Protein AF-R5IBI6-F1 (afdb_monomer)

Nearest PDB structures (foldseek):
  5gpe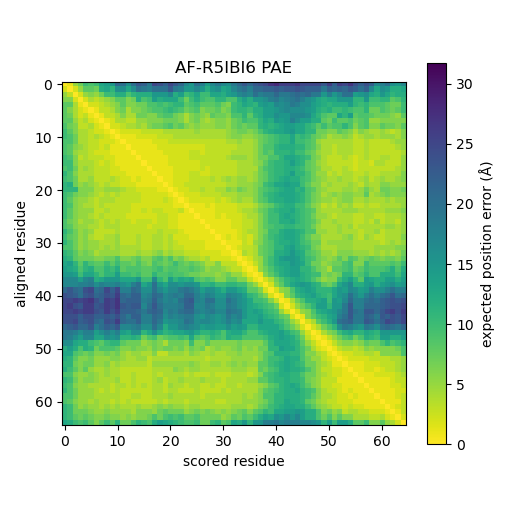-assembly4_G  TM=5.278E-01  e=7.145E+00  Cupriavidus metallidurans CH34
  5gpe-assembly4_H  TM=5.257E-01  e=8.645E+00  Cupriavidus metallidurans CH34
  6lnd-assembly1_K-2  TM=3.824E-01  e=7.614E+00  Vibrio cholerae

pLDDT: mean 72.61, std 13.21, range [39.62, 86.5]

Foldseek 3Di:
DPQQVVQQVDPLLCVLCVVQVHRSSLVVVCLVVVLADQDDDDDPDPRHRRHDHPVSNVVSVVSVD

Radius of gyration: 10.93 Å; Cα contacts (8 Å, |Δi|>4): 56; chains: 1; bounding box: 24×21×26 Å

Sequence (65 aa):
MKYLEGLCEDDAVCFIAYRHHVTPQRLLRGFLAGELSCEGRGGVRSDAPIFLEPNEMEILKAIIQ

Mean predicted aligned error: 8.06 Å

Secondary structure (DSSP, 8-state):
--SHHHHHT-HHHHHHHHHTTS-HHHHHHHHHHT--BSS-----STTSPPB--HHHHHHHHHHH-

Structure (mmCIF, N/CA/C/O backbone):
data_AF-R5IBI6-F1
#
_entry.id   AF-R5IBI6-F1
#
loop_
_atom_site.group_PDB
_atom_site.id
_atom_site.type_symbol
_atom_site.label_atom_id
_atom_site.label_alt_id
_atom_site.label_comp_id
_atom_site.label_asym_id
_atom_site.label_entity_id
_atom_site.label_seq_id
_atom_site.pdbx_PDB_ins_code
_atom_site.Cartn_x
_atom_site.Cartn_y
_atom_site.Cartn_z
_atom_site.occupancy
_atom_site.B_iso_or_equiv
_atom_site.auth_seq_id
_atom_site.auth_comp_id
_atom_site.auth_asym_id
_atom_site.auth_atom_id
_atom_site.pdbx_PDB_model_num
ATOM 1 N N . MET A 1 1 ? 0.118 -10.205 15.589 1.00 44.62 1 MET A N 1
ATOM 2 C CA . MET A 1 1 ? 0.313 -9.883 14.158 1.00 44.62 1 MET A CA 1
ATOM 3 C C . MET A 1 1 ? -0.950 -10.231 13.370 1.00 44.62 1 MET A C 1
ATOM 5 O O . MET A 1 1 ? -0.946 -11.203 12.637 1.00 44.62 1 MET A O 1
ATOM 9 N N . LYS A 1 2 ? -2.055 -9.497 13.572 1.00 49.62 2 LYS A N 1
ATOM 10 C CA . LYS A 1 2 ? -3.369 -9.815 12.969 1.00 49.62 2 LYS A CA 1
ATOM 11 C C . LYS A 1 2 ? -3.956 -8.650 12.155 1.00 49.62 2 LYS A C 1
ATOM 13 O O . LYS A 1 2 ? -5.159 -8.578 11.973 1.00 49.62 2 LYS A O 1
ATOM 18 N N . TYR A 1 3 ? -3.097 -7.725 11.728 1.00 61.06 3 TYR A N 1
ATOM 19 C CA . TYR A 1 3 ? -3.490 -6.522 10.986 1.00 61.06 3 TYR A CA 1
ATOM 20 C C . TYR A 1 3 ? -3.145 -6.625 9.493 1.00 61.06 3 TYR A C 1
ATOM 22 O O . TYR A 1 3 ? -3.837 -6.056 8.668 1.00 61.06 3 TYR A O 1
ATOM 30 N N . LEU A 1 4 ? -2.128 -7.410 9.119 1.00 62.97 4 LEU A N 1
ATOM 31 C CA . LEU A 1 4 ? -1.626 -7.452 7.742 1.00 62.97 4 LEU A CA 1
ATOM 32 C C . LEU A 1 4 ? -2.570 -8.112 6.732 1.00 62.97 4 LEU A C 1
ATOM 34 O O . LEU A 1 4 ? -2.578 -7.692 5.582 1.00 62.97 4 LEU A O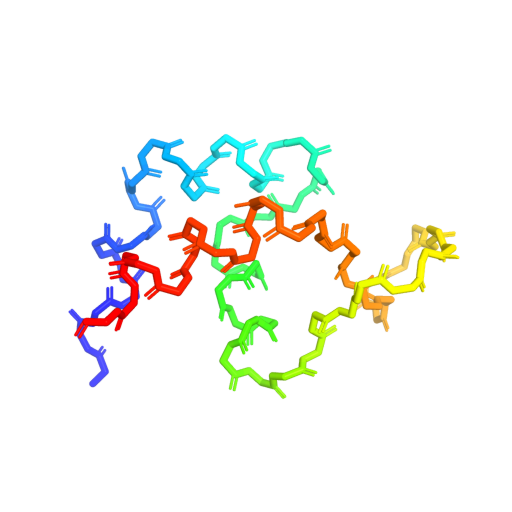 1
ATOM 38 N N . GLU A 1 5 ? -3.348 -9.123 7.128 1.00 66.94 5 GLU A N 1
ATOM 39 C CA . GLU A 1 5 ? -4.284 -9.787 6.207 1.00 66.94 5 GLU A CA 1
ATOM 40 C C . GLU A 1 5 ? -5.414 -8.845 5.779 1.00 66.94 5 GLU A C 1
ATOM 42 O O . GLU A 1 5 ? -5.634 -8.699 4.584 1.00 66.94 5 GLU A O 1
ATOM 47 N N . GLY A 1 6 ? -6.030 -8.118 6.720 1.00 68.88 6 GLY A N 1
ATOM 48 C CA . GLY A 1 6 ? -7.071 -7.136 6.391 1.00 68.88 6 GLY A CA 1
ATOM 49 C C . GLY A 1 6 ? -6.544 -5.944 5.586 1.00 68.88 6 GLY A C 1
ATOM 50 O O . GLY A 1 6 ? -7.240 -5.429 4.723 1.00 68.88 6 GLY A O 1
ATOM 51 N N . LEU A 1 7 ? -5.284 -5.551 5.804 1.00 73.69 7 LEU A N 1
ATOM 52 C CA . LEU A 1 7 ? -4.623 -4.514 5.005 1.00 73.69 7 LEU A CA 1
ATOM 53 C C . LEU A 1 7 ? -4.301 -4.986 3.579 1.00 73.69 7 LEU A C 1
ATOM 55 O O . LEU A 1 7 ? -4.249 -4.171 2.668 1.00 73.69 7 LEU A O 1
ATOM 59 N N . CYS A 1 8 ? -4.064 -6.284 3.358 1.00 75.06 8 CYS A N 1
ATOM 60 C CA . CYS A 1 8 ? -3.832 -6.812 2.009 1.00 75.06 8 CYS A CA 1
ATOM 61 C C . CYS A 1 8 ? -5.099 -6.804 1.149 1.00 75.06 8 CYS A C 1
ATOM 63 O O . CYS A 1 8 ? -4.980 -6.772 -0.073 1.00 75.06 8 CYS A O 1
ATOM 65 N N . GLU A 1 9 ? -6.275 -6.858 1.775 1.00 78.00 9 GLU A N 1
ATOM 66 C CA . GLU A 1 9 ? -7.580 -6.814 1.106 1.00 78.00 9 GLU A CA 1
ATOM 67 C C . GLU A 1 9 ? -8.074 -5.380 0.863 1.00 78.00 9 GLU A C 1
ATOM 69 O O . GLU A 1 9 ? -9.092 -5.194 0.203 1.00 78.00 9 GLU A O 1
ATOM 74 N N . ASP A 1 10 ? -7.359 -4.367 1.362 1.00 86.12 10 ASP A N 1
ATOM 75 C CA . ASP A 1 10 ? -7.709 -2.967 1.147 1.00 86.12 10 ASP A CA 1
ATOM 76 C C . ASP A 1 10 ? -7.477 -2.558 -0.318 1.00 86.12 10 ASP A C 1
ATOM 78 O O . ASP A 1 10 ? -6.402 -2.783 -0.891 1.00 86.12 10 ASP A O 1
ATOM 82 N N . ASP A 1 11 ? -8.489 -1.929 -0.921 1.00 85.00 11 ASP A N 1
ATOM 83 C CA . ASP A 1 11 ? -8.470 -1.510 -2.324 1.00 85.00 11 ASP A CA 1
ATOM 84 C C . ASP A 1 11 ? -7.293 -0.577 -2.636 1.00 85.00 11 ASP A C 1
ATOM 86 O O . ASP A 1 11 ? -6.687 -0.678 -3.706 1.00 85.00 11 ASP A O 1
ATOM 90 N N . ALA A 1 12 ? -6.921 0.309 -1.708 1.00 85.44 12 ALA A N 1
ATOM 91 C CA . ALA A 1 12 ? -5.825 1.242 -1.918 1.00 85.44 12 ALA A CA 1
ATOM 92 C C . ALA A 1 12 ? -4.465 0.534 -1.847 1.00 85.44 12 ALA A C 1
ATOM 94 O O . ALA A 1 12 ? -3.592 0.795 -2.678 1.00 85.44 12 ALA A O 1
ATOM 95 N N . VAL A 1 13 ? -4.294 -0.415 -0.921 1.00 83.94 13 VAL A N 1
ATOM 96 C CA . VAL A 1 13 ? -3.075 -1.239 -0.834 1.00 83.94 13 VAL A CA 1
ATOM 97 C C . VAL A 1 13 ? -2.930 -2.106 -2.084 1.00 83.94 13 VAL A C 1
ATOM 99 O O . VAL A 1 13 ? -1.845 -2.165 -2.667 1.00 83.94 13 VAL A O 1
ATOM 102 N N . CYS A 1 14 ? -4.018 -2.735 -2.536 1.00 84.75 14 CYS A N 1
ATOM 103 C CA . CYS A 1 14 ? -4.039 -3.510 -3.775 1.00 84.75 14 CYS A CA 1
ATOM 104 C C . CYS A 1 14 ? -3.735 -2.645 -5.003 1.00 84.75 14 CYS A C 1
ATOM 106 O O . CYS A 1 14 ? -2.949 -3.058 -5.857 1.00 84.75 14 CYS A O 1
ATOM 108 N N . PHE A 1 15 ? -4.292 -1.435 -5.078 1.00 86.50 15 PHE A N 1
ATOM 109 C CA . PHE A 1 15 ? -4.046 -0.502 -6.175 1.00 86.50 15 PHE A CA 1
ATOM 110 C C . PHE A 1 15 ? -2.578 -0.056 -6.244 1.00 86.50 15 PHE A C 1
ATOM 112 O O . PHE A 1 15 ? -1.969 -0.096 -7.315 1.00 86.50 15 PHE A O 1
ATOM 119 N N . ILE A 1 16 ? -1.983 0.303 -5.102 1.00 85.25 16 ILE A N 1
ATOM 120 C CA . ILE A 1 16 ? -0.566 0.685 -5.010 1.00 85.25 16 ILE A CA 1
ATOM 121 C C . ILE A 1 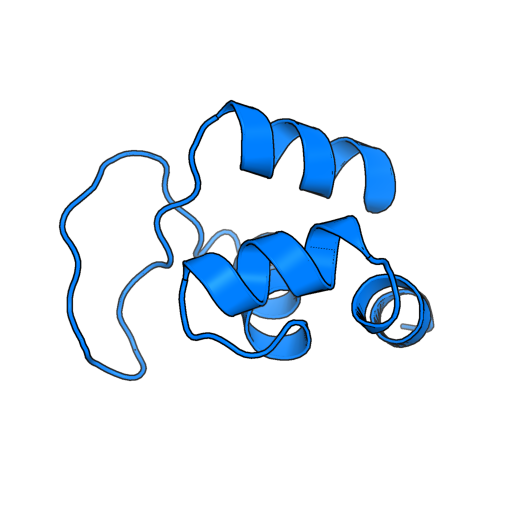16 ? 0.320 -0.517 -5.364 1.00 85.25 16 ILE A C 1
ATOM 123 O O . ILE A 1 16 ? 1.228 -0.412 -6.188 1.00 85.25 16 ILE A O 1
ATOM 127 N N . ALA A 1 17 ? 0.031 -1.694 -4.807 1.00 84.94 17 ALA A N 1
ATOM 128 C CA . ALA A 1 17 ? 0.784 -2.910 -5.099 1.00 84.94 17 ALA A CA 1
ATOM 129 C C . ALA A 1 17 ? 0.735 -3.270 -6.594 1.00 84.94 17 ALA A C 1
ATOM 131 O O . ALA A 1 17 ? 1.770 -3.566 -7.195 1.00 84.94 17 ALA A O 1
ATOM 132 N N . TYR A 1 18 ? -0.442 -3.159 -7.215 1.00 84.75 18 TYR A N 1
ATOM 133 C CA . TYR A 1 18 ? -0.633 -3.370 -8.648 1.00 84.75 18 TYR A CA 1
ATOM 134 C C . TYR A 1 18 ? 0.167 -2.371 -9.490 1.00 84.75 18 TYR A C 1
ATOM 136 O O . TYR A 1 18 ? 0.853 -2.773 -10.430 1.00 84.75 18 TYR A O 1
ATOM 144 N N . ARG A 1 19 ? 0.137 -1.084 -9.125 1.00 85.19 19 ARG A N 1
ATOM 145 C CA . ARG A 1 19 ? 0.881 -0.012 -9.806 1.00 85.19 19 ARG A CA 1
ATOM 146 C C . ARG A 1 19 ? 2.393 -0.238 -9.773 1.00 85.19 19 ARG A C 1
ATOM 148 O O . ARG A 1 19 ? 3.072 0.055 -10.753 1.00 85.19 19 ARG A O 1
ATOM 155 N N . HIS A 1 20 ? 2.902 -0.812 -8.685 1.00 81.19 20 HIS A N 1
ATOM 156 C CA . HIS A 1 20 ? 4.320 -1.146 -8.517 1.00 81.19 20 HIS A CA 1
ATOM 157 C C . HIS A 1 20 ? 4.674 -2.580 -8.939 1.00 81.19 20 HIS A C 1
ATOM 159 O O . HIS A 1 20 ? 5.818 -3.000 -8.777 1.00 81.19 20 HIS A O 1
ATOM 165 N N . HIS A 1 21 ? 3.721 -3.339 -9.497 1.00 80.31 21 HIS A N 1
ATOM 166 C CA . HIS A 1 21 ? 3.876 -4.753 -9.872 1.00 80.31 21 HIS A CA 1
ATOM 167 C C . HIS A 1 21 ? 4.405 -5.650 -8.737 1.00 80.31 21 HIS A C 1
ATOM 169 O O . HIS A 1 21 ? 5.128 -6.624 -8.966 1.00 80.31 21 HIS A O 1
ATOM 175 N N . VAL A 1 22 ? 4.034 -5.334 -7.499 1.00 81.94 22 VAL A N 1
ATOM 176 C CA . VAL A 1 22 ? 4.368 -6.114 -6.305 1.00 81.94 22 VAL A CA 1
ATOM 177 C C . VAL A 1 22 ? 3.108 -6.713 -5.695 1.00 81.94 22 VAL A C 1
ATOM 179 O O . VAL A 1 22 ? 1.988 -6.325 -6.009 1.00 81.94 22 VAL A O 1
ATOM 182 N N . THR A 1 23 ? 3.275 -7.684 -4.801 1.00 84.62 23 THR A N 1
ATOM 183 C CA . THR A 1 23 ? 2.145 -8.191 -4.019 1.00 84.62 23 THR A CA 1
ATOM 184 C C . THR A 1 23 ? 1.842 -7.245 -2.847 1.00 84.62 23 THR A C 1
ATOM 186 O O . THR A 1 23 ? 2.784 -6.702 -2.261 1.00 84.62 23 THR A O 1
ATOM 189 N N . PRO A 1 24 ? 0.568 -7.084 -2.438 1.00 82.31 24 PRO A N 1
ATOM 190 C CA . PRO A 1 24 ? 0.176 -6.267 -1.278 1.00 82.31 24 PRO A CA 1
ATOM 191 C C . PRO A 1 24 ? 0.949 -6.634 -0.006 1.00 82.31 24 PRO A C 1
ATOM 193 O O . PRO A 1 24 ? 1.433 -5.780 0.730 1.00 82.31 24 PRO A O 1
ATOM 196 N N . GLN A 1 25 ? 1.176 -7.933 0.192 1.00 82.81 25 GLN A N 1
ATOM 197 C CA . GLN A 1 25 ? 1.981 -8.458 1.293 1.00 82.81 25 GLN A CA 1
ATOM 198 C C . GLN A 1 25 ? 3.426 -7.952 1.255 1.00 82.81 25 GLN A C 1
ATOM 200 O O . GLN A 1 25 ? 3.997 -7.617 2.289 1.00 82.81 25 GLN A O 1
ATOM 205 N N . ARG A 1 26 ? 4.035 -7.906 0.065 1.00 79.69 26 ARG A N 1
ATOM 206 C CA . ARG A 1 26 ? 5.416 -7.454 -0.124 1.00 79.69 26 ARG A CA 1
ATOM 207 C C . ARG A 1 26 ? 5.534 -5.944 0.046 1.00 79.69 26 ARG A C 1
ATOM 209 O O . ARG A 1 26 ? 6.502 -5.490 0.645 1.00 79.69 26 ARG A O 1
ATOM 216 N N . LEU A 1 27 ? 4.521 -5.205 -0.403 1.00 82.00 27 LEU A N 1
ATOM 217 C CA . LEU A 1 27 ? 4.375 -3.772 -0.175 1.00 82.00 27 LEU A CA 1
ATOM 218 C C . LEU A 1 27 ? 4.333 -3.446 1.324 1.00 82.00 27 LEU A C 1
ATOM 220 O O . LEU A 1 27 ? 5.163 -2.690 1.818 1.00 82.00 27 LEU A O 1
ATOM 224 N N . LEU A 1 28 ? 3.410 -4.073 2.059 1.00 80.38 28 LEU A N 1
ATOM 225 C CA . LEU A 1 28 ? 3.233 -3.852 3.495 1.00 80.38 28 LEU A CA 1
ATOM 226 C C . LEU A 1 28 ? 4.441 -4.326 4.303 1.00 80.38 28 LEU A C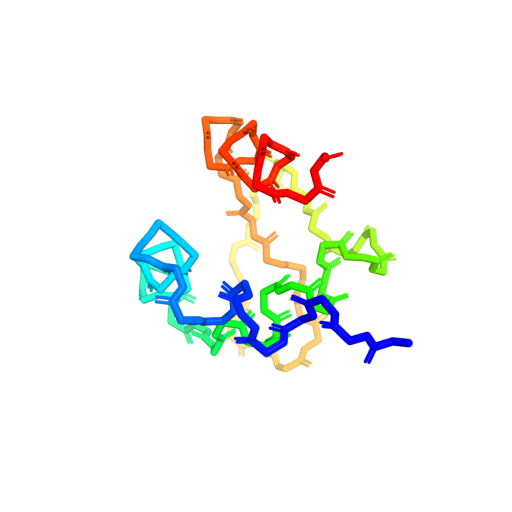 1
ATOM 228 O O . LEU A 1 28 ? 4.843 -3.672 5.262 1.00 80.38 28 LEU A O 1
ATOM 232 N N . ARG A 1 29 ? 5.051 -5.449 3.911 1.00 79.69 29 ARG A N 1
ATOM 233 C CA . ARG A 1 29 ? 6.278 -5.933 4.549 1.00 79.69 29 ARG A CA 1
ATOM 234 C C . ARG A 1 29 ? 7.429 -4.951 4.344 1.00 79.69 29 ARG A C 1
ATOM 236 O O . ARG A 1 29 ? 8.120 -4.661 5.314 1.00 79.69 29 ARG A O 1
ATOM 243 N N . GLY A 1 30 ? 7.590 -4.416 3.133 1.00 78.50 30 GLY A N 1
ATOM 244 C CA . GLY A 1 30 ? 8.563 -3.362 2.850 1.00 78.50 30 GLY A CA 1
ATOM 245 C C . GLY A 1 30 ? 8.272 -2.088 3.645 1.00 78.50 30 GLY A C 1
ATOM 246 O O . GLY A 1 30 ? 9.191 -1.496 4.202 1.00 78.50 30 GLY A O 1
ATOM 247 N N . PHE A 1 31 ? 6.994 -1.705 3.773 1.00 78.69 31 PHE A N 1
ATOM 248 C CA . PHE A 1 31 ? 6.570 -0.544 4.566 1.00 78.69 31 PHE A CA 1
ATOM 249 C C . PHE A 1 31 ? 6.962 -0.696 6.035 1.00 78.69 31 PHE A C 1
ATOM 251 O O . PHE A 1 31 ? 7.619 0.174 6.599 1.00 78.69 31 PHE A O 1
ATOM 258 N N . LEU A 1 32 ? 6.607 -1.829 6.644 1.00 77.19 32 LEU A N 1
ATOM 259 C CA . LEU A 1 32 ? 6.913 -2.119 8.045 1.00 77.19 32 LEU A CA 1
ATOM 260 C C . LEU A 1 32 ? 8.414 -2.284 8.304 1.00 77.19 32 LEU A C 1
ATOM 262 O O . LEU A 1 32 ? 8.879 -1.972 9.397 1.00 77.19 32 LEU A O 1
ATOM 266 N N . ALA A 1 33 ? 9.164 -2.777 7.318 1.00 75.50 33 ALA A N 1
ATOM 267 C CA . ALA A 1 33 ? 10.615 -2.903 7.394 1.00 75.50 33 ALA A CA 1
ATOM 268 C C . ALA A 1 33 ? 11.353 -1.572 7.147 1.00 75.50 33 ALA A C 1
ATOM 270 O O . ALA A 1 33 ? 12.561 -1.508 7.364 1.00 75.50 33 ALA A O 1
ATOM 271 N N . GLY A 1 34 ? 10.655 -0.513 6.713 1.00 71.69 34 GLY A N 1
ATOM 272 C CA . GLY A 1 34 ? 11.277 0.757 6.322 1.00 71.69 34 GLY A CA 1
ATOM 273 C C . GLY A 1 34 ? 12.078 0.671 5.016 1.00 71.69 34 GLY A C 1
ATOM 274 O O . GLY A 1 34 ? 12.932 1.513 4.760 1.00 71.69 34 GLY A O 1
ATOM 275 N N . GLU A 1 35 ? 11.817 -0.347 4.194 1.00 71.25 35 GLU A N 1
ATOM 276 C CA . GLU A 1 35 ? 12.481 -0.594 2.905 1.00 71.25 35 GLU A CA 1
ATOM 277 C C . GLU A 1 35 ? 11.832 0.187 1.746 1.00 71.25 35 GLU A C 1
ATOM 279 O O . GLU A 1 35 ? 12.285 0.112 0.602 1.00 71.25 35 GLU A O 1
ATOM 284 N N . LEU A 1 36 ? 10.759 0.934 2.021 1.00 73.06 36 LEU A N 1
ATOM 285 C CA . LEU A 1 36 ? 10.131 1.832 1.057 1.00 73.06 36 LEU A CA 1
ATOM 286 C C . LEU A 1 36 ? 10.826 3.184 1.088 1.00 73.06 36 LEU A C 1
ATOM 288 O O . LEU A 1 36 ? 11.002 3.774 2.152 1.00 73.06 36 LEU A O 1
ATOM 292 N N . SER A 1 37 ? 11.195 3.685 -0.084 1.00 65.88 37 SER A N 1
ATOM 293 C CA . SER A 1 37 ? 11.935 4.938 -0.205 1.00 65.88 37 SER A CA 1
ATOM 294 C C . SER A 1 37 ? 11.244 5.871 -1.193 1.00 65.88 37 SER A C 1
ATOM 296 O O . SER A 1 37 ? 10.714 5.415 -2.199 1.00 65.88 37 SER A O 1
ATOM 298 N N . CYS A 1 38 ? 11.242 7.179 -0.935 1.00 58.50 38 CYS A N 1
ATOM 299 C CA . CYS A 1 38 ? 10.621 8.162 -1.837 1.00 58.50 38 CYS A CA 1
ATOM 300 C C . CYS A 1 38 ? 11.530 8.618 -2.991 1.00 58.50 38 CYS A C 1
ATOM 302 O O . CYS A 1 38 ? 11.061 9.311 -3.891 1.00 58.50 38 CYS A O 1
ATOM 304 N N . GLU A 1 39 ? 12.819 8.260 -2.997 1.00 52.06 39 GLU A N 1
ATOM 305 C CA . GLU A 1 39 ? 13.775 8.749 -4.002 1.00 52.06 39 GLU A CA 1
ATOM 306 C C . GLU A 1 39 ? 14.060 7.705 -5.086 1.00 52.06 39 GLU A C 1
ATOM 308 O O . GLU A 1 39 ? 14.877 6.807 -4.918 1.00 52.06 39 GLU A O 1
ATOM 313 N N . GLY A 1 40 ? 13.354 7.830 -6.212 1.00 52.56 40 GLY A N 1
ATOM 314 C CA . GLY A 1 40 ? 13.305 6.851 -7.295 1.00 52.56 40 GLY A CA 1
ATOM 315 C C . GLY A 1 40 ? 14.634 6.466 -7.957 1.00 52.56 40 GLY A C 1
ATOM 316 O O . GLY A 1 40 ? 15.402 7.317 -8.401 1.00 52.56 40 GLY A O 1
ATOM 317 N N . ARG A 1 41 ? 14.802 5.158 -8.194 1.00 42.62 41 ARG A N 1
ATOM 318 C CA . ARG A 1 41 ? 15.252 4.589 -9.480 1.00 42.62 41 ARG A CA 1
ATOM 319 C C . ARG A 1 41 ? 14.951 3.090 -9.497 1.00 42.62 41 ARG A C 1
ATOM 321 O O . ARG A 1 41 ? 15.622 2.306 -8.834 1.00 42.62 41 ARG A O 1
ATOM 328 N N . GLY A 1 42 ? 13.932 2.716 -10.269 1.00 54.12 42 GLY A N 1
ATOM 329 C CA . GLY A 1 42 ? 13.449 1.345 -10.394 1.00 54.12 42 GLY A CA 1
ATOM 330 C C . GLY A 1 42 ? 14.546 0.331 -10.723 1.00 54.12 42 GLY A C 1
ATOM 331 O O . GLY A 1 42 ? 15.420 0.567 -11.558 1.00 54.12 42 GLY A O 1
ATOM 332 N N . GLY A 1 43 ? 14.457 -0.826 -10.074 1.00 39.62 43 GLY A N 1
ATOM 333 C CA . GLY A 1 43 ? 15.257 -1.998 -10.378 1.00 39.62 43 GLY A CA 1
ATOM 334 C C . GLY A 1 43 ? 14.396 -3.243 -10.243 1.00 39.62 43 GLY A C 1
ATOM 335 O O . GLY A 1 43 ? 13.939 -3.572 -9.156 1.00 39.62 43 GLY A O 1
ATOM 336 N N . VAL A 1 44 ? 14.180 -3.942 -11.356 1.00 52.09 44 VAL A N 1
ATOM 337 C CA . VAL A 1 44 ? 13.503 -5.244 -11.436 1.00 52.09 44 VAL A CA 1
ATOM 338 C C . VAL A 1 44 ? 14.395 -6.303 -10.788 1.00 52.09 44 VAL A C 1
ATOM 340 O O . VAL A 1 44 ? 15.069 -7.068 -11.473 1.00 52.09 44 VAL A O 1
ATOM 343 N N . ARG A 1 45 ? 14.481 -6.312 -9.457 1.00 45.81 45 ARG A N 1
ATOM 344 C CA . ARG A 1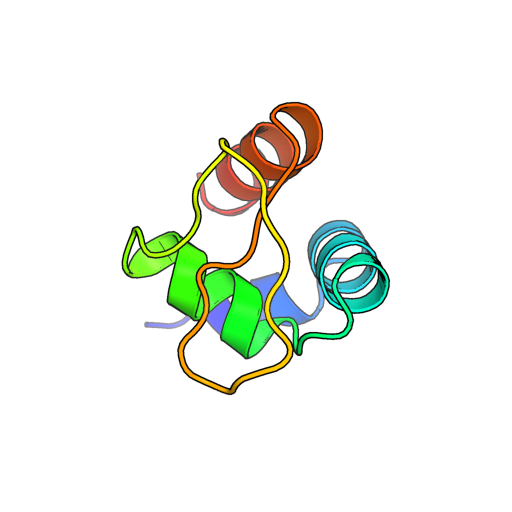 45 ? 15.118 -7.377 -8.676 1.00 45.81 45 ARG A CA 1
ATOM 345 C C . ARG A 1 45 ? 14.423 -7.492 -7.334 1.00 45.81 45 ARG A C 1
ATOM 347 O O . ARG A 1 45 ? 14.070 -6.488 -6.730 1.00 45.81 45 ARG A O 1
ATOM 354 N N . SER A 1 46 ? 14.284 -8.722 -6.856 1.00 51.53 46 SER A N 1
ATOM 355 C CA . SER A 1 46 ? 13.648 -9.097 -5.589 1.00 51.53 46 SER A CA 1
ATOM 356 C C . SER A 1 46 ? 14.296 -8.514 -4.311 1.00 51.53 46 SER A C 1
ATOM 358 O O . SER A 1 46 ? 13.999 -9.014 -3.233 1.00 51.53 46 SER A O 1
ATOM 360 N N . ASP A 1 47 ? 15.121 -7.477 -4.421 1.00 52.53 47 ASP A N 1
ATOM 361 C CA . ASP A 1 47 ? 15.863 -6.793 -3.351 1.00 52.53 47 ASP A CA 1
ATOM 362 C C . ASP A 1 47 ? 15.917 -5.261 -3.565 1.00 52.53 47 ASP A C 1
ATOM 364 O O . ASP A 1 47 ? 16.638 -4.551 -2.872 1.00 52.53 47 ASP A O 1
ATOM 368 N N . ALA A 1 48 ? 15.207 -4.724 -4.566 1.00 53.56 48 ALA A N 1
ATOM 369 C CA . ALA A 1 48 ? 15.164 -3.283 -4.792 1.00 53.56 48 ALA A CA 1
ATOM 370 C C . ALA A 1 48 ? 14.083 -2.624 -3.912 1.00 53.56 48 ALA A C 1
ATOM 372 O O . ALA A 1 48 ? 12.983 -3.179 -3.801 1.00 53.56 48 ALA A O 1
ATOM 373 N N . PRO A 1 49 ? 14.364 -1.444 -3.328 1.00 57.03 49 PRO A N 1
ATOM 374 C CA . PRO A 1 49 ? 13.378 -0.697 -2.558 1.00 57.03 49 PRO A CA 1
ATOM 375 C C . PRO A 1 49 ? 12.198 -0.315 -3.458 1.00 57.03 49 PRO A C 1
ATOM 377 O O . PRO A 1 49 ? 12.379 0.104 -4.604 1.00 57.03 49 PRO A O 1
ATOM 380 N N . ILE A 1 50 ? 10.978 -0.498 -2.952 1.00 70.56 50 ILE A N 1
ATOM 381 C CA . ILE A 1 50 ? 9.763 -0.091 -3.662 1.00 70.56 50 ILE A CA 1
ATOM 382 C C . ILE A 1 50 ? 9.631 1.421 -3.485 1.00 70.56 50 ILE A C 1
ATOM 384 O O . ILE A 1 50 ? 9.656 1.933 -2.362 1.00 70.56 50 ILE A O 1
ATOM 388 N N . PHE A 1 51 ? 9.515 2.127 -4.606 1.00 73.81 51 PHE A N 1
ATOM 389 C CA . PHE A 1 51 ? 9.477 3.580 -4.616 1.00 73.81 51 PHE A CA 1
ATOM 390 C C . PHE A 1 51 ? 8.046 4.073 -4.590 1.00 73.81 51 PHE A C 1
ATOM 392 O O . PHE A 1 51 ? 7.406 4.132 -5.633 1.00 73.81 51 PHE A O 1
ATOM 399 N N . LEU A 1 52 ? 7.558 4.425 -3.406 1.00 78.81 52 LEU A N 1
ATOM 400 C CA . LEU A 1 52 ? 6.233 5.011 -3.277 1.00 78.81 52 LEU A CA 1
ATOM 401 C C . LEU A 1 52 ? 6.271 6.511 -3.486 1.00 78.81 52 LEU A C 1
ATOM 403 O O . LEU A 1 52 ? 7.147 7.216 -2.972 1.00 78.81 52 LEU A O 1
ATOM 407 N N . GLU A 1 53 ? 5.265 7.000 -4.196 1.00 82.56 53 GLU A N 1
ATOM 408 C CA . GLU A 1 53 ? 5.002 8.423 -4.224 1.00 82.56 53 GLU A CA 1
ATOM 409 C C . GLU A 1 53 ? 4.563 8.904 -2.825 1.00 82.56 53 GLU A C 1
ATOM 411 O O . GLU A 1 53 ? 3.963 8.147 -2.053 1.00 82.56 53 GLU A O 1
ATOM 416 N N . PRO A 1 54 ? 4.833 10.171 -2.462 1.00 81.00 54 PRO A N 1
ATOM 417 C CA . PRO A 1 54 ? 4.455 10.701 -1.153 1.00 81.00 54 PRO A CA 1
ATOM 418 C C . PRO A 1 54 ? 2.957 10.550 -0.854 1.00 81.00 54 PRO A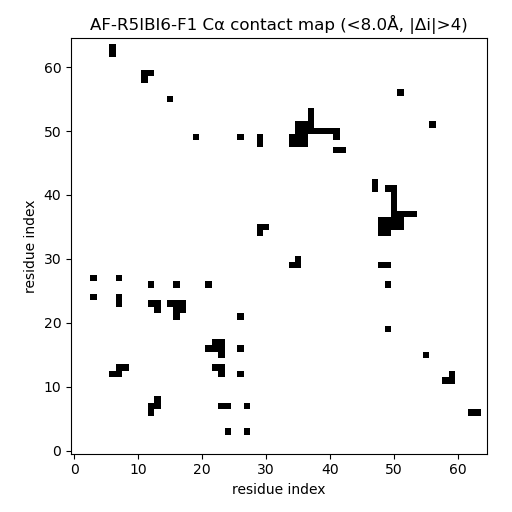 C 1
ATOM 420 O O . PRO A 1 54 ? 2.582 10.293 0.284 1.00 81.00 54 PRO A O 1
ATOM 423 N N . ASN A 1 55 ? 2.101 10.659 -1.875 1.00 83.62 55 ASN A N 1
ATOM 424 C CA . ASN A 1 55 ? 0.655 10.451 -1.752 1.00 83.62 55 ASN A CA 1
ATOM 425 C C . ASN A 1 55 ? 0.302 8.994 -1.379 1.00 83.62 55 ASN A C 1
ATOM 427 O O . ASN A 1 55 ? -0.509 8.778 -0.486 1.00 83.62 55 ASN A O 1
ATOM 431 N N . GLU A 1 56 ? 0.940 8.003 -2.000 1.00 84.75 56 GLU A N 1
ATOM 432 C CA . GLU A 1 56 ? 0.768 6.574 -1.727 1.00 84.75 56 GLU A CA 1
ATOM 433 C C . GLU A 1 56 ? 1.270 6.222 -0.325 1.00 84.75 56 GLU A C 1
ATOM 435 O O . GLU A 1 56 ? 0.654 5.426 0.382 1.00 84.75 56 GLU A O 1
ATOM 440 N N . MET A 1 57 ? 2.365 6.850 0.107 1.00 80.31 57 MET A N 1
ATOM 441 C CA . MET A 1 57 ? 2.919 6.618 1.435 1.00 80.31 57 MET A CA 1
ATOM 442 C C . MET A 1 57 ? 2.029 7.184 2.546 1.00 80.31 57 MET A C 1
ATOM 444 O O . MET A 1 57 ? 1.869 6.541 3.582 1.00 80.31 57 MET A O 1
ATOM 448 N N . GLU A 1 58 ? 1.420 8.351 2.332 1.00 84.69 58 GLU A N 1
ATOM 449 C CA . GLU A 1 58 ? 0.428 8.907 3.260 1.00 84.69 58 GLU A CA 1
ATOM 450 C C . GLU A 1 58 ? -0.845 8.050 3.312 1.00 84.69 58 GLU A C 1
ATOM 452 O O . GLU A 1 58 ? -1.378 7.827 4.397 1.00 84.69 58 GLU A O 1
ATOM 457 N N . ILE A 1 59 ? -1.281 7.490 2.177 1.00 84.75 59 ILE A N 1
ATOM 458 C CA . ILE A 1 59 ? -2.385 6.520 2.136 1.00 84.75 59 ILE A CA 1
ATOM 459 C C . ILE A 1 59 ? -2.037 5.285 2.974 1.00 84.75 59 ILE A C 1
ATOM 461 O O . ILE A 1 59 ? -2.793 4.931 3.872 1.00 84.75 59 ILE A O 1
ATOM 465 N N . LEU A 1 60 ? -0.874 4.660 2.757 1.00 81.88 60 LEU A N 1
ATOM 466 C CA . LEU A 1 60 ? -0.475 3.486 3.543 1.00 81.88 60 LEU A CA 1
ATOM 467 C C . LEU A 1 60 ? -0.368 3.791 5.039 1.00 81.88 60 LEU A C 1
ATOM 469 O O . LEU A 1 60 ? -0.815 2.985 5.852 1.00 81.88 60 LEU A O 1
ATOM 473 N N . LYS A 1 61 ? 0.180 4.954 5.411 1.00 81.44 61 LYS A N 1
ATOM 474 C CA . LYS A 1 61 ? 0.211 5.398 6.811 1.00 81.44 61 LYS A CA 1
ATOM 475 C 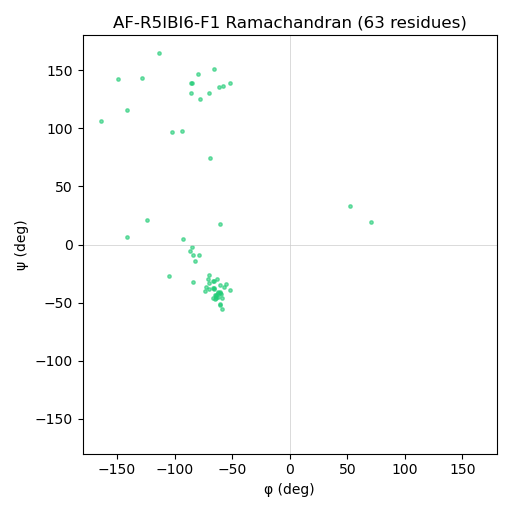C . LYS A 1 61 ? -1.190 5.510 7.391 1.00 81.44 61 LYS A C 1
ATOM 477 O O . LYS A 1 61 ? -1.399 5.008 8.485 1.00 81.44 61 LYS A O 1
ATOM 482 N N . ALA A 1 62 ? -2.128 6.119 6.668 1.00 82.62 62 ALA A N 1
ATOM 483 C CA . ALA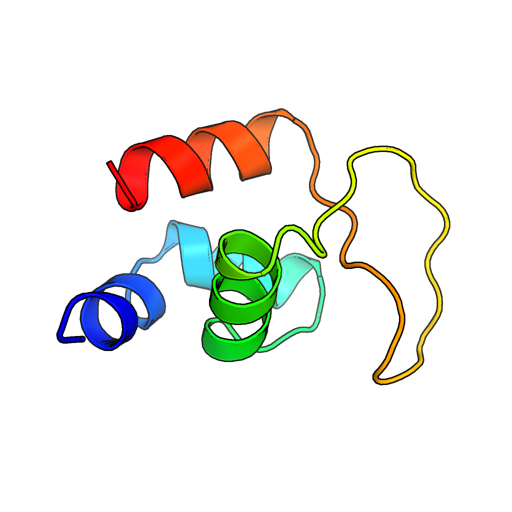 A 1 62 ? -3.498 6.307 7.136 1.00 82.62 62 ALA A CA 1
ATOM 484 C C . ALA A 1 62 ? -4.243 4.981 7.364 1.00 82.62 62 ALA A C 1
ATOM 486 O O . ALA A 1 62 ? -5.107 4.918 8.231 1.00 82.62 62 ALA A O 1
ATOM 487 N N . ILE A 1 63 ? -3.907 3.929 6.610 1.00 79.31 63 ILE A N 1
ATOM 488 C CA . ILE A 1 63 ? -4.528 2.602 6.745 1.00 79.31 63 ILE A CA 1
ATOM 489 C C . ILE A 1 63 ? -3.854 1.787 7.872 1.00 79.31 63 ILE A C 1
ATOM 491 O O . ILE A 1 63 ? -4.503 0.993 8.548 1.00 79.31 63 ILE A O 1
ATOM 495 N N . ILE A 1 64 ? -2.547 1.975 8.095 1.00 74.44 64 ILE A N 1
ATOM 496 C CA . ILE A 1 64 ? -1.767 1.265 9.130 1.00 74.44 64 ILE A CA 1
ATOM 497 C C . ILE A 1 64 ? -1.907 1.910 10.530 1.00 74.44 64 ILE A C 1
ATOM 499 O O . ILE A 1 64 ? -1.525 1.286 11.524 1.00 74.44 64 ILE A O 1
ATOM 503 N N . GLN A 1 65 ? -2.427 3.138 10.610 1.00 63.59 65 GLN A N 1
ATOM 504 C CA . GLN A 1 65 ? -2.624 3.929 11.834 1.00 63.59 65 GLN A CA 1
ATOM 505 C C . GLN A 1 65 ? -3.810 3.450 12.682 1.00 63.59 65 GLN A C 1
ATOM 507 O O . GLN A 1 65 ? -3.667 3.496 13.927 1.00 63.59 65 GLN A O 1
#

Solvent-accessible surface area (backbone atoms only — not comparable to full-atom values): 3999 Å² total; per-residue (Å²): 142,85,59,65,67,68,49,41,71,31,68,66,42,38,51,52,14,56,76,68,75,46,51,32,65,55,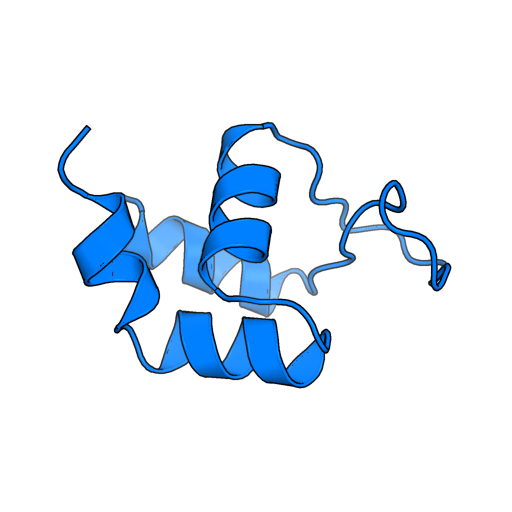50,51,50,29,53,77,68,63,45,50,40,75,78,79,76,91,55,102,51,104,82,51,64,53,63,44,52,73,69,56,49,51,51,52,49,67,74,75,106